Protein AF-A0A9E1J6B9-F1 (afdb_monomer_lite)

Secondary structure (DSSP, 8-state):
-PPP--S-HHHHHHHHHHHHHHHHHHHHHHHTTHHHHHHTT-TT-B-HHHHHHHHT--HHHHHHHHHHHHHTTSEEE-STT-EEE----

Sequence (89 aa):
MSEPDTREPGDLLWDYLKGFHAVHHMAIGTELGLFEAIHKAGEGGCAPLDLAAKLDLHPPYVDVWCRTGYHYGLLEEGDSGCFRLGTMV

Foldseek 3Di:
DDDPDPDDVVVVVVVVVLVVVVVVLVVVCVVQVVQVVQVVVPQQGAALVVSCVVSVHDSVVSLVSQVSCVVVQQWDHHHDRHIHGGDDD

Radius of gyration: 15.93 Å; chains: 1; bounding box: 45×28×40 Å

pLDDT: mean 89.3, std 12.89, range [41.62, 98.44]

Structure (mmCIF, N/CA/C/O backbone):
data_AF-A0A9E1J6B9-F1
#
_entry.id   AF-A0A9E1J6B9-F1
#
loop_
_atom_site.group_PDB
_atom_site.id
_atom_site.type_symbol
_atom_site.label_atom_id
_atom_site.label_alt_id
_atom_site.label_comp_id
_atom_site.label_asym_id
_atom_site.label_entity_id
_atom_site.label_seq_id
_atom_site.pdbx_PDB_ins_code
_atom_site.Cartn_x
_atom_site.Cartn_y
_atom_site.Cartn_z
_atom_site.occupancy
_atom_site.B_iso_or_equiv
_atom_site.auth_seq_id
_atom_site.auth_comp_id
_atom_site.auth_asym_id
_atom_site.auth_atom_id
_atom_site.pdbx_PDB_model_num
ATOM 1 N N . MET A 1 1 ? 33.281 -10.472 -24.127 1.00 41.62 1 MET A N 1
ATOM 2 C CA . MET A 1 1 ? 32.390 -9.568 -24.878 1.00 41.62 1 MET A CA 1
ATOM 3 C C . MET A 1 1 ? 30.990 -10.050 -24.559 1.00 41.62 1 MET A C 1
ATOM 5 O O . MET A 1 1 ? 30.676 -11.164 -24.953 1.00 41.62 1 MET A O 1
ATOM 9 N N . SER A 1 2 ? 30.255 -9.345 -23.698 1.00 53.59 2 SER A N 1
ATOM 10 C CA . SER A 1 2 ? 28.902 -9.768 -23.311 1.00 53.59 2 SER A CA 1
ATOM 11 C C . SER A 1 2 ? 27.972 -9.652 -24.517 1.00 53.59 2 SER A C 1
ATOM 13 O O . SER A 1 2 ? 28.111 -8.709 -25.296 1.00 53.59 2 SER A O 1
ATOM 15 N N . GLU A 1 3 ? 27.085 -10.630 -24.692 1.00 53.97 3 GLU A N 1
ATOM 16 C CA . GLU A 1 3 ? 26.051 -10.620 -25.731 1.00 53.97 3 GLU A CA 1
ATOM 17 C C . GLU A 1 3 ? 25.200 -9.340 -25.638 1.00 53.97 3 GLU A C 1
ATOM 19 O O . GLU A 1 3 ? 24.944 -8.867 -24.525 1.00 53.97 3 GLU A O 1
ATOM 24 N N . PRO A 1 4 ? 24.790 -8.747 -26.776 1.00 60.12 4 PRO A N 1
ATOM 25 C CA . PRO A 1 4 ? 23.886 -7.609 -26.760 1.00 60.12 4 PRO A CA 1
ATOM 26 C C . PRO A 1 4 ? 22.551 -8.029 -26.140 1.00 60.12 4 PRO A C 1
ATOM 28 O O . PRO A 1 4 ? 21.977 -9.049 -26.514 1.00 60.12 4 PRO A O 1
ATOM 31 N N . ASP A 1 5 ? 22.077 -7.234 -25.185 1.00 65.00 5 ASP A N 1
ATOM 32 C CA . ASP A 1 5 ? 20.761 -7.392 -24.572 1.00 65.00 5 ASP A CA 1
ATOM 33 C C . ASP A 1 5 ? 19.686 -7.312 -25.667 1.00 65.00 5 ASP A C 1
ATOM 35 O O . ASP A 1 5 ? 19.534 -6.282 -26.322 1.00 65.00 5 ASP A O 1
ATOM 39 N N . THR A 1 6 ? 18.990 -8.423 -25.915 1.00 68.38 6 THR A N 1
ATOM 40 C CA . THR A 1 6 ? 18.003 -8.566 -26.997 1.00 68.38 6 THR A CA 1
ATOM 41 C C . THR A 1 6 ? 16.637 -7.979 -26.644 1.00 68.38 6 THR A C 1
ATOM 43 O O . THR A 1 6 ? 15.681 -8.177 -27.392 1.00 68.38 6 THR A O 1
ATOM 46 N N . ARG A 1 7 ? 16.501 -7.321 -25.486 1.00 72.62 7 ARG A N 1
ATOM 47 C CA . ARG A 1 7 ? 15.260 -6.658 -25.079 1.00 72.62 7 ARG A CA 1
ATOM 48 C C . ARG A 1 7 ? 15.053 -5.384 -25.888 1.00 72.62 7 ARG A C 1
ATOM 50 O O . ARG A 1 7 ? 15.977 -4.591 -26.068 1.00 72.62 7 ARG A O 1
ATOM 57 N N . GLU A 1 8 ? 13.823 -5.170 -26.344 1.00 79.62 8 GLU A N 1
ATOM 58 C CA . GLU A 1 8 ? 13.456 -3.938 -27.033 1.00 79.62 8 GLU A CA 1
ATOM 59 C C . GLU A 1 8 ? 13.710 -2.734 -26.103 1.00 79.62 8 GLU A C 1
ATOM 61 O O . GLU A 1 8 ? 13.338 -2.778 -24.924 1.00 79.62 8 GLU A O 1
ATOM 66 N N . PRO A 1 9 ? 14.305 -1.628 -26.591 1.00 77.69 9 PRO A N 1
ATOM 67 C CA . PRO A 1 9 ? 14.587 -0.449 -25.768 1.00 77.69 9 PRO A CA 1
ATOM 68 C C . PRO A 1 9 ? 13.368 0.098 -25.004 1.00 77.69 9 PRO A C 1
ATOM 70 O O . PRO A 1 9 ? 13.521 0.700 -23.941 1.00 77.69 9 PRO A O 1
ATOM 73 N N . GLY A 1 10 ? 12.157 -0.121 -25.528 1.00 79.19 10 GLY A N 1
ATOM 74 C CA . GLY A 1 10 ? 10.904 0.234 -24.861 1.00 79.19 10 GLY A CA 1
ATOM 75 C C . GLY A 1 10 ? 10.623 -0.590 -23.602 1.00 79.19 10 GLY A C 1
ATOM 76 O O . GLY A 1 10 ? 10.223 -0.018 -22.591 1.00 79.19 10 GLY A O 1
ATOM 77 N N . ASP A 1 11 ? 10.880 -1.897 -23.630 1.00 82.12 11 ASP A N 1
ATOM 78 C CA . ASP A 1 11 ? 10.662 -2.785 -22.481 1.00 82.12 11 ASP A CA 1
ATOM 79 C C . ASP A 1 11 ? 11.632 -2.445 -21.345 1.00 82.12 11 ASP A C 1
ATOM 81 O O . ASP A 1 11 ? 11.229 -2.318 -20.190 1.00 82.12 11 ASP A O 1
ATOM 85 N N . LEU A 1 12 ? 12.893 -2.170 -21.694 1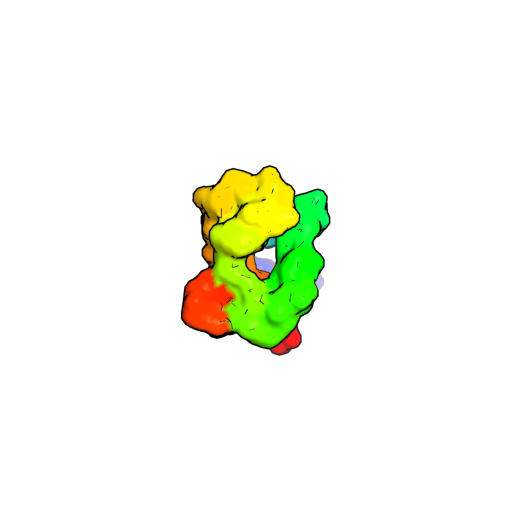.00 81.31 12 LEU A N 1
ATOM 86 C CA . LEU A 1 12 ? 13.911 -1.689 -20.757 1.00 81.31 12 LEU A CA 1
ATOM 87 C C . LEU A 1 12 ? 13.493 -0.384 -20.065 1.00 81.31 12 LEU A C 1
ATOM 89 O O . LEU A 1 12 ? 13.623 -0.250 -18.849 1.00 81.31 12 LEU A O 1
ATOM 93 N N . LEU A 1 13 ? 12.969 0.582 -20.826 1.00 80.44 13 LEU A N 1
ATOM 94 C CA . LEU A 1 13 ? 12.484 1.849 -20.277 1.00 80.44 13 LEU A CA 1
ATOM 95 C C . LEU A 1 13 ? 11.303 1.640 -19.317 1.00 80.44 13 LEU A C 1
ATOM 97 O O . LEU A 1 13 ? 11.255 2.260 -18.252 1.00 80.44 13 LEU A O 1
ATOM 101 N N . TRP A 1 14 ? 10.365 0.762 -19.678 1.00 79.44 14 TRP A N 1
ATOM 102 C CA . TRP A 1 14 ? 9.225 0.422 -18.830 1.00 79.44 14 TRP A CA 1
ATOM 103 C C . TRP A 1 14 ? 9.646 -0.251 -17.526 1.00 79.44 14 TRP A C 1
ATOM 105 O O . TRP A 1 14 ? 9.101 0.087 -16.474 1.00 79.44 14 TRP A O 1
ATOM 115 N N . ASP A 1 15 ? 10.625 -1.150 -17.570 1.00 79.44 15 ASP A N 1
ATOM 116 C CA . ASP A 1 15 ? 11.165 -1.803 -16.378 1.00 79.44 15 ASP A CA 1
ATOM 117 C C . ASP A 1 15 ? 11.835 -0.795 -15.437 1.00 79.44 15 ASP A C 1
ATOM 119 O O . ASP A 1 15 ? 11.578 -0.812 -14.230 1.00 79.44 15 ASP A O 1
ATOM 123 N N . TYR A 1 16 ? 12.621 0.149 -15.968 1.00 77.31 16 TYR A N 1
ATOM 124 C CA . TYR A 1 16 ? 13.209 1.217 -15.153 1.00 77.31 16 TYR A CA 1
ATOM 125 C C . TYR A 1 16 ? 12.151 2.115 -14.509 1.00 77.31 16 TYR A C 1
ATOM 127 O O . TYR A 1 16 ? 12.266 2.450 -13.328 1.00 77.31 16 TYR A O 1
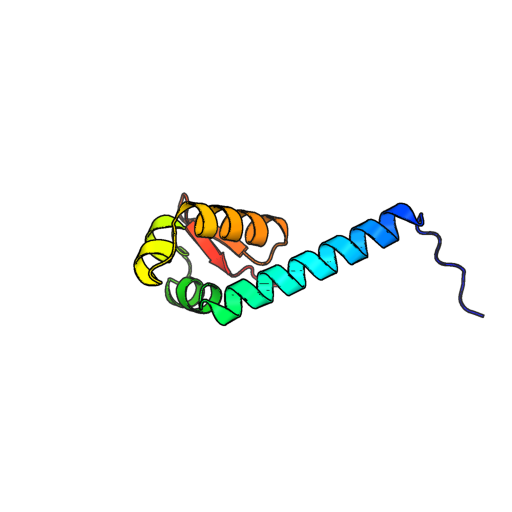ATOM 135 N N . LEU A 1 17 ? 11.105 2.483 -15.254 1.00 77.06 17 LEU A N 1
ATOM 136 C CA . LEU A 1 17 ? 10.023 3.313 -14.731 1.00 77.06 17 LEU A CA 1
ATOM 137 C C . LEU A 1 17 ? 9.254 2.597 -13.612 1.00 77.06 17 LEU A C 1
ATOM 139 O O . LEU A 1 17 ? 8.979 3.196 -12.572 1.00 77.06 17 LEU A O 1
ATOM 143 N N . LYS A 1 18 ? 8.955 1.305 -13.792 1.00 75.06 18 LYS A N 1
ATOM 144 C CA . LYS A 1 18 ? 8.332 0.469 -12.755 1.00 75.06 18 LYS A CA 1
ATOM 145 C C . LYS A 1 18 ? 9.222 0.357 -11.522 1.00 75.06 18 LYS A C 1
ATOM 147 O O . LYS A 1 18 ? 8.729 0.535 -10.413 1.00 75.06 18 LYS A O 1
ATOM 152 N N . GLY A 1 19 ? 10.525 0.134 -11.704 1.00 77.62 19 GLY A N 1
ATOM 153 C CA . GLY A 1 19 ? 11.493 0.093 -10.609 1.00 77.62 19 GLY A CA 1
ATOM 154 C C . GLY A 1 19 ? 11.531 1.402 -9.817 1.00 77.62 19 GLY A C 1
ATOM 155 O O . GLY A 1 19 ? 11.445 1.382 -8.590 1.00 77.62 19 GLY A O 1
ATOM 156 N N . PHE A 1 20 ? 11.572 2.549 -10.502 1.00 78.50 20 PHE A N 1
ATOM 157 C CA . PHE A 1 20 ? 11.523 3.863 -9.854 1.00 78.50 20 PHE A CA 1
ATOM 158 C C . PHE A 1 20 ? 10.215 4.079 -9.082 1.00 78.50 20 PHE A C 1
ATOM 160 O O . PHE A 1 20 ? 10.243 4.487 -7.920 1.00 78.50 20 PHE A O 1
ATOM 167 N N . HIS A 1 21 ? 9.069 3.767 -9.690 1.00 82.50 21 HIS A N 1
ATOM 168 C CA . HIS A 1 21 ? 7.775 3.898 -9.024 1.00 82.50 21 HIS A CA 1
ATOM 169 C C . HIS A 1 21 ? 7.629 2.953 -7.827 1.00 82.50 21 HIS A C 1
ATOM 171 O O . HIS A 1 21 ? 7.077 3.373 -6.815 1.00 82.50 21 HIS A O 1
ATOM 177 N N . ALA A 1 22 ? 8.156 1.727 -7.894 1.00 84.75 22 ALA A N 1
ATOM 178 C CA . ALA A 1 22 ? 8.167 0.804 -6.762 1.00 84.75 22 ALA A CA 1
ATOM 179 C C . ALA A 1 22 ? 9.030 1.339 -5.606 1.00 84.75 22 ALA A C 1
ATOM 181 O O . ALA A 1 22 ? 8.598 1.318 -4.456 1.00 84.75 22 ALA A O 1
ATOM 182 N N . VAL A 1 23 ? 10.212 1.897 -5.897 1.00 89.56 23 VAL A N 1
ATOM 183 C CA . VAL A 1 23 ? 11.074 2.523 -4.878 1.00 89.56 23 VAL A CA 1
ATOM 184 C C . VAL A 1 23 ? 10.394 3.730 -4.238 1.00 89.56 23 VAL A C 1
ATOM 186 O O . VAL A 1 23 ? 10.358 3.835 -3.014 1.00 89.56 23 VAL A O 1
ATOM 189 N N . HIS A 1 24 ? 9.811 4.621 -5.040 1.00 90.75 24 HIS A N 1
ATOM 190 C CA . HIS A 1 24 ? 9.092 5.781 -4.518 1.00 90.75 24 HIS A CA 1
ATOM 191 C C . HIS A 1 24 ? 7.872 5.369 -3.678 1.00 90.75 24 HIS A C 1
ATOM 193 O O . HIS A 1 24 ? 7.636 5.916 -2.602 1.00 90.75 24 HIS A O 1
ATOM 199 N N . HIS A 1 25 ? 7.139 4.349 -4.126 1.00 93.12 25 HIS A N 1
ATOM 200 C CA . HIS A 1 25 ? 6.024 3.763 -3.392 1.00 93.12 25 HIS A CA 1
ATOM 201 C C . HIS A 1 25 ? 6.460 3.208 -2.024 1.00 93.12 25 HIS A C 1
ATOM 203 O O . HIS A 1 25 ? 5.808 3.489 -1.014 1.00 93.12 25 HIS A O 1
ATOM 209 N N . MET A 1 26 ? 7.583 2.478 -1.979 1.00 93.75 26 MET A N 1
ATOM 210 C CA . MET A 1 26 ? 8.168 1.965 -0.737 1.00 93.75 26 MET A CA 1
ATOM 211 C C . MET A 1 26 ? 8.636 3.086 0.199 1.00 93.75 26 MET A C 1
ATOM 213 O O . MET A 1 26 ? 8.445 2.982 1.411 1.00 93.75 26 MET A O 1
ATOM 217 N N . ALA A 1 27 ? 9.207 4.167 -0.340 1.00 95.38 27 ALA A N 1
ATOM 218 C CA . ALA A 1 27 ? 9.618 5.322 0.455 1.00 95.38 27 ALA A CA 1
ATOM 219 C C . ALA A 1 27 ? 8.413 5.953 1.172 1.00 95.38 27 ALA A C 1
ATOM 221 O O . ALA A 1 27 ? 8.427 6.049 2.396 1.00 95.38 27 ALA A O 1
ATOM 222 N N . ILE A 1 28 ? 7.328 6.245 0.441 1.00 96.62 28 ILE A N 1
ATOM 223 C CA . ILE A 1 28 ? 6.075 6.763 1.023 1.00 96.62 28 ILE A CA 1
ATOM 224 C C . ILE A 1 28 ? 5.545 5.816 2.106 1.00 96.62 28 ILE A C 1
ATOM 226 O O . ILE A 1 28 ? 5.208 6.245 3.207 1.00 96.62 28 ILE A O 1
ATOM 230 N N . GLY A 1 29 ? 5.489 4.515 1.803 1.00 96.81 29 GLY A N 1
ATOM 231 C CA . GLY A 1 29 ? 5.000 3.503 2.737 1.00 96.81 29 GLY A CA 1
ATOM 232 C C . GLY A 1 29 ? 5.785 3.433 4.044 1.00 96.81 29 GLY A C 1
ATOM 233 O O . GLY A 1 29 ? 5.209 3.195 5.105 1.00 96.81 29 GLY A O 1
ATOM 234 N N . THR A 1 30 ? 7.096 3.653 3.959 1.00 96.94 30 THR A N 1
ATOM 235 C CA . THR A 1 30 ? 8.014 3.636 5.100 1.00 96.94 30 THR A CA 1
ATOM 236 C C . THR A 1 30 ? 7.912 4.928 5.904 1.00 96.94 30 THR A C 1
ATOM 238 O O . THR A 1 30 ? 7.744 4.871 7.118 1.00 96.94 30 THR A O 1
ATOM 241 N N . GLU A 1 31 ? 7.955 6.087 5.241 1.00 97.94 31 GLU A N 1
ATOM 242 C CA . GLU A 1 31 ? 7.898 7.404 5.889 1.00 97.94 31 GLU A CA 1
ATOM 243 C C . GLU A 1 31 ? 6.574 7.638 6.625 1.00 97.94 31 GLU A C 1
ATOM 245 O O . GLU A 1 31 ? 6.564 8.228 7.702 1.00 97.94 31 GLU A O 1
ATOM 250 N N . LEU A 1 32 ? 5.463 7.141 6.074 1.00 97.88 32 LEU A N 1
ATOM 251 C CA . LEU A 1 32 ? 4.132 7.285 6.668 1.00 97.88 32 LEU A CA 1
ATOM 252 C C . LEU A 1 32 ? 3.753 6.141 7.623 1.00 97.88 32 LEU A C 1
ATOM 254 O O . LEU A 1 32 ? 2.658 6.152 8.181 1.00 97.88 32 LEU A O 1
ATOM 258 N N . GLY A 1 33 ? 4.612 5.131 7.801 1.00 98.00 33 GLY A N 1
ATOM 259 C CA . GLY A 1 33 ? 4.337 3.985 8.679 1.00 98.00 33 GLY A CA 1
ATOM 260 C C . GLY A 1 33 ? 3.240 3.032 8.177 1.00 98.00 33 GLY A C 1
ATOM 261 O O . GLY A 1 33 ? 2.707 2.236 8.954 1.00 98.00 33 GLY A O 1
ATOM 262 N N . LEU A 1 34 ? 2.905 3.077 6.883 1.00 98.12 34 LEU A N 1
ATOM 263 C CA . LEU A 1 34 ? 1.844 2.268 6.269 1.00 98.12 34 LEU A CA 1
ATOM 264 C C . LEU A 1 34 ? 2.160 0.768 6.345 1.00 98.12 34 LEU A C 1
ATOM 266 O O . LEU A 1 34 ? 1.310 -0.020 6.760 1.00 98.12 34 LEU A O 1
ATOM 270 N N . PHE A 1 35 ? 3.394 0.371 6.017 1.00 97.44 35 PHE A N 1
ATOM 271 C CA . PHE A 1 35 ? 3.803 -1.038 6.081 1.00 97.44 35 PHE A CA 1
ATOM 272 C C . PHE A 1 35 ? 3.762 -1.595 7.505 1.00 97.44 35 PHE A C 1
ATOM 274 O O . PHE A 1 35 ? 3.280 -2.705 7.720 1.00 97.44 35 PHE A O 1
ATOM 281 N N . GLU A 1 36 ? 4.228 -0.824 8.490 1.00 97.50 36 GLU A N 1
ATOM 282 C CA . GLU A 1 36 ? 4.214 -1.239 9.894 1.00 97.50 36 GLU A CA 1
ATOM 283 C C . GLU A 1 36 ? 2.779 -1.382 10.416 1.00 97.50 36 GLU A C 1
ATOM 285 O O . GLU A 1 36 ? 2.454 -2.346 11.114 1.00 97.50 36 GLU A O 1
ATOM 290 N N . ALA A 1 37 ? 1.898 -0.444 10.064 1.00 97.81 37 ALA A N 1
ATOM 291 C CA . ALA A 1 37 ? 0.500 -0.490 10.461 1.00 97.81 37 ALA A CA 1
ATOM 292 C C . ALA A 1 37 ? -0.239 -1.701 9.866 1.00 97.81 37 ALA A C 1
ATOM 294 O O . ALA A 1 37 ? -1.012 -2.328 10.595 1.00 97.81 37 ALA A O 1
ATOM 295 N N . ILE A 1 38 ? 0.042 -2.055 8.605 1.00 97.50 38 ILE A N 1
ATOM 296 C CA . ILE A 1 38 ? -0.470 -3.270 7.950 1.00 97.50 38 ILE A CA 1
ATOM 297 C C . ILE A 1 38 ? 0.103 -4.526 8.611 1.00 97.50 38 ILE A C 1
ATOM 299 O O . ILE A 1 38 ? -0.650 -5.433 8.951 1.00 97.50 38 ILE A O 1
A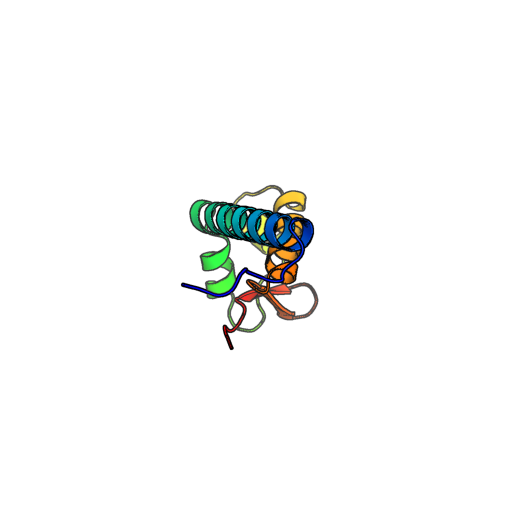TOM 303 N N . HIS A 1 39 ? 1.414 -4.576 8.862 1.00 96.19 39 HIS A N 1
ATOM 304 C CA . HIS A 1 39 ? 2.050 -5.721 9.518 1.00 96.19 39 HIS A CA 1
ATOM 305 C C . HIS A 1 39 ? 1.438 -6.007 10.896 1.00 96.19 39 HIS A C 1
ATOM 307 O O . HIS A 1 39 ? 1.122 -7.149 11.223 1.00 96.19 39 HIS A O 1
ATOM 313 N N . LYS A 1 40 ? 1.197 -4.952 11.685 1.00 97.06 40 LYS A N 1
ATOM 314 C CA . LYS A 1 40 ? 0.548 -5.039 13.001 1.00 97.06 40 LYS A CA 1
ATOM 315 C C . LYS A 1 40 ? -0.908 -5.515 12.943 1.00 97.06 40 LYS A C 1
ATOM 317 O O . LYS A 1 40 ? -1.426 -5.921 13.979 1.00 97.06 40 LYS A O 1
ATOM 322 N N . ALA A 1 41 ? -1.570 -5.436 11.789 1.00 95.50 41 ALA A N 1
ATOM 323 C CA . ALA A 1 41 ? -2.936 -5.925 11.614 1.00 95.50 41 ALA A CA 1
ATOM 324 C C . ALA A 1 41 ? -3.005 -7.457 11.438 1.00 95.50 41 ALA A C 1
ATOM 326 O O . ALA A 1 41 ? -4.060 -8.048 11.648 1.00 95.50 41 ALA A O 1
ATOM 327 N N . GLY A 1 42 ? -1.876 -8.114 11.144 1.00 94.00 42 GLY A N 1
ATOM 328 C CA . GLY A 1 42 ? -1.785 -9.572 11.054 1.00 94.00 42 GLY A CA 1
ATOM 329 C C . GLY A 1 42 ? -2.317 -10.145 9.737 1.00 94.00 42 GLY A C 1
ATOM 330 O O . GLY A 1 42 ? -2.364 -9.460 8.717 1.00 94.00 42 GLY A O 1
ATOM 331 N N . GLU A 1 43 ? -2.681 -11.431 9.751 1.00 91.12 43 GLU A N 1
ATOM 332 C CA . GLU A 1 43 ? -2.981 -12.202 8.532 1.00 91.12 43 GLU A CA 1
ATOM 333 C C . GLU A 1 43 ? -4.207 -11.703 7.755 1.00 91.12 43 GLU A C 1
ATOM 335 O O . GLU A 1 43 ? -4.197 -11.777 6.528 1.00 91.12 43 GLU A O 1
ATOM 340 N N . GLY A 1 44 ? -5.213 -11.152 8.443 1.00 92.94 44 GLY A N 1
ATOM 341 C CA . GLY A 1 44 ? -6.401 -10.552 7.815 1.00 92.94 44 GLY A CA 1
ATOM 342 C C . GLY A 1 44 ? -6.128 -9.201 7.142 1.00 92.94 44 GLY A C 1
ATOM 343 O O . GLY A 1 44 ? -6.947 -8.710 6.367 1.00 92.94 44 GLY A O 1
ATOM 344 N N . GLY A 1 45 ? -4.956 -8.605 7.382 1.00 96.12 45 GLY A N 1
ATOM 345 C CA . GLY A 1 45 ? -4.578 -7.315 6.818 1.00 96.12 45 GLY A CA 1
ATOM 346 C C . GLY A 1 45 ? -5.367 -6.141 7.399 1.00 96.12 45 GLY A C 1
ATOM 347 O O . GLY A 1 45 ? -5.965 -6.220 8.470 1.00 96.12 45 GLY A O 1
ATOM 348 N N . CYS A 1 46 ? -5.335 -5.010 6.698 1.00 97.69 46 CYS A N 1
ATOM 349 C CA . CYS A 1 46 ? -5.997 -3.776 7.110 1.00 97.69 46 CYS A CA 1
ATOM 350 C C . CYS A 1 4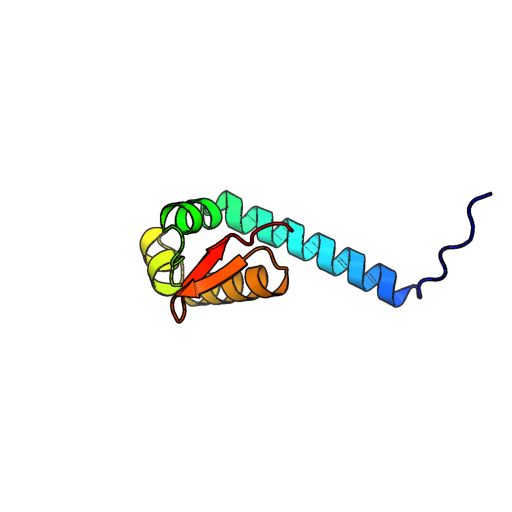6 ? -6.742 -3.139 5.932 1.00 97.69 46 CYS A C 1
ATOM 352 O O . CYS A 1 46 ? -6.205 -3.070 4.822 1.00 97.69 46 CYS A O 1
ATOM 354 N N . ALA A 1 47 ? -7.965 -2.659 6.166 1.00 98.12 47 ALA A N 1
ATOM 355 C CA . ALA A 1 47 ? -8.710 -1.907 5.165 1.00 98.12 47 ALA A CA 1
ATOM 356 C C . ALA A 1 47 ? -8.087 -0.508 4.981 1.00 98.12 47 ALA A C 1
ATOM 358 O O . ALA A 1 47 ? -7.704 0.122 5.973 1.00 98.12 47 ALA A O 1
ATOM 359 N N . PRO A 1 48 ? -8.027 0.042 3.752 1.00 98.12 48 PRO A N 1
ATOM 360 C CA . PRO A 1 48 ? -7.441 1.364 3.516 1.00 98.12 48 PRO A CA 1
ATOM 361 C C . PRO A 1 48 ? -8.076 2.486 4.345 1.00 98.12 48 PRO A C 1
ATOM 363 O O . PRO A 1 48 ? -7.386 3.418 4.753 1.00 98.12 48 PRO A O 1
ATOM 366 N N . LEU A 1 49 ? -9.381 2.394 4.623 1.00 98.12 49 LEU A N 1
ATOM 367 C CA . LEU A 1 49 ? -10.093 3.373 5.446 1.00 98.12 49 LEU A CA 1
ATOM 368 C C . LEU A 1 49 ? -9.621 3.351 6.907 1.00 98.12 49 LEU A C 1
ATOM 370 O O . LEU A 1 49 ? -9.372 4.409 7.483 1.00 98.12 49 LEU A O 1
ATOM 374 N N . ASP A 1 50 ? -9.450 2.161 7.482 1.00 98.06 50 ASP A N 1
ATOM 375 C CA . ASP A 1 50 ? -8.965 1.994 8.856 1.00 98.06 50 ASP A CA 1
ATOM 376 C C . ASP A 1 50 ? -7.500 2.418 8.973 1.00 98.06 50 ASP A C 1
ATOM 378 O O . ASP A 1 50 ? -7.105 3.073 9.939 1.00 98.06 50 ASP A O 1
ATOM 382 N N . LEU A 1 51 ? -6.700 2.097 7.955 1.00 97.75 51 LEU A N 1
ATOM 383 C CA . LEU A 1 51 ? -5.304 2.504 7.855 1.00 97.75 51 LEU A CA 1
ATOM 384 C C . LEU A 1 51 ? -5.169 4.032 7.793 1.00 97.75 51 LEU A C 1
ATOM 386 O O . LEU A 1 51 ? -4.350 4.609 8.508 1.00 97.75 51 LEU A O 1
ATOM 390 N N . ALA A 1 52 ? -6.009 4.686 6.988 1.00 98.44 52 ALA A N 1
ATOM 391 C CA . ALA A 1 52 ? -6.063 6.139 6.888 1.00 98.44 52 ALA A CA 1
ATOM 392 C C . ALA A 1 52 ? -6.458 6.791 8.216 1.00 98.44 52 ALA A C 1
ATOM 394 O O . ALA A 1 52 ? -5.783 7.714 8.664 1.00 98.44 52 ALA A O 1
ATOM 395 N N . ALA A 1 53 ? -7.496 6.276 8.879 1.00 98.31 53 ALA A N 1
ATOM 396 C CA . ALA A 1 53 ? -7.928 6.779 10.180 1.00 98.31 53 ALA A CA 1
ATOM 397 C C . ALA A 1 53 ? -6.845 6.604 11.260 1.00 98.31 53 ALA A C 1
ATOM 399 O O . ALA A 1 53 ? -6.615 7.505 12.062 1.00 98.31 53 ALA A O 1
ATOM 400 N N . LYS A 1 54 ? -6.148 5.461 11.268 1.00 97.81 54 LYS A N 1
ATOM 401 C CA . LYS A 1 54 ? -5.096 5.142 12.245 1.00 97.81 54 LYS A CA 1
ATOM 402 C C . LYS A 1 54 ? -3.863 6.038 12.124 1.00 97.81 54 LYS A C 1
ATOM 404 O O . LYS A 1 54 ? -3.210 6.296 13.131 1.00 97.81 54 LYS A O 1
ATOM 409 N N . LEU A 1 55 ? -3.530 6.455 10.905 1.00 98.06 55 LEU A N 1
ATOM 410 C CA . LEU A 1 55 ? -2.332 7.239 10.598 1.00 98.06 55 LEU A CA 1
ATOM 411 C C . LEU A 1 55 ? -2.626 8.730 10.367 1.00 98.06 55 LEU A C 1
ATOM 413 O O . LEU A 1 55 ? -1.710 9.466 10.017 1.00 98.06 55 LEU A O 1
ATOM 417 N N . ASP A 1 56 ? -3.876 9.165 10.562 1.00 98.19 56 ASP A N 1
ATOM 418 C CA . ASP A 1 56 ? -4.340 10.535 10.293 1.00 98.19 56 ASP A CA 1
ATOM 419 C C . ASP A 1 56 ? -4.039 10.995 8.850 1.00 98.19 56 ASP A C 1
ATOM 421 O O . ASP A 1 56 ? -3.503 12.072 8.587 1.00 98.19 56 ASP A O 1
ATOM 425 N N . LEU A 1 57 ? -4.357 10.128 7.883 1.00 98.00 57 LEU A N 1
ATOM 426 C CA . LEU A 1 57 ? -4.133 10.347 6.453 1.00 98.00 57 LEU A CA 1
ATOM 427 C C . LEU A 1 57 ? -5.452 10.489 5.687 1.00 98.00 57 LEU A C 1
ATOM 429 O O . LEU A 1 57 ? -6.512 10.022 6.099 1.00 98.00 57 LEU A O 1
ATOM 433 N N . HIS A 1 58 ? -5.381 11.096 4.503 1.00 98.25 58 HIS A N 1
ATOM 434 C CA . HIS A 1 58 ? -6.544 11.261 3.635 1.00 98.25 58 HIS A CA 1
ATOM 435 C C . HIS A 1 58 ? -6.926 9.922 2.957 1.00 98.25 58 HIS A C 1
ATOM 437 O O . HIS A 1 58 ? -6.125 9.399 2.171 1.00 98.25 58 HIS A O 1
ATOM 443 N N . PRO A 1 59 ? -8.139 9.370 3.182 1.00 97.94 59 PRO A N 1
ATOM 444 C CA . PRO A 1 59 ? -8.464 7.995 2.782 1.00 97.94 59 PRO A CA 1
ATOM 445 C C . PRO A 1 59 ? -8.308 7.679 1.286 1.00 97.94 59 PRO A C 1
ATOM 447 O O . PRO A 1 59 ? -7.730 6.640 0.968 1.00 97.94 59 PRO A O 1
ATOM 450 N N . PRO A 1 60 ? -8.711 8.558 0.344 1.00 98.12 60 PRO A N 1
ATOM 451 C CA . PRO A 1 60 ? -8.472 8.328 -1.081 1.00 98.12 60 PRO A CA 1
ATOM 452 C C . PRO A 1 60 ? -7.006 8.085 -1.460 1.00 98.12 60 PRO A C 1
ATOM 454 O O . PRO A 1 60 ? -6.739 7.307 -2.372 1.00 98.12 60 PRO A O 1
ATOM 457 N N . TYR A 1 61 ? -6.045 8.719 -0.777 1.00 97.69 61 TYR A N 1
ATOM 458 C CA . TYR A 1 61 ? -4.626 8.510 -1.083 1.00 97.69 61 TYR A CA 1
ATOM 459 C C . TYR A 1 61 ? -4.108 7.188 -0.533 1.00 97.69 61 TYR A C 1
ATOM 461 O O . TYR A 1 61 ? -3.315 6.528 -1.200 1.00 97.69 61 TYR A O 1
ATOM 469 N N . VAL A 1 62 ? -4.595 6.773 0.636 1.00 98.25 62 VAL A N 1
ATOM 470 C CA . VAL A 1 62 ? -4.252 5.471 1.215 1.00 98.25 62 VAL A CA 1
ATOM 471 C C . VAL A 1 62 ? -4.816 4.338 0.359 1.00 98.25 62 VAL A C 1
ATOM 473 O O . VAL A 1 62 ? -4.106 3.377 0.087 1.00 98.25 62 VAL A O 1
ATOM 476 N N . ASP A 1 63 ? -6.037 4.480 -0.160 1.00 98.06 63 ASP A N 1
ATOM 477 C CA . ASP A 1 63 ? -6.633 3.508 -1.082 1.00 98.06 63 ASP A CA 1
ATOM 478 C C . ASP A 1 63 ? -5.833 3.358 -2.389 1.00 98.06 63 ASP A C 1
ATOM 480 O O . ASP A 1 63 ? -5.482 2.245 -2.789 1.00 98.06 63 ASP A O 1
ATOM 484 N N . VAL A 1 64 ? -5.488 4.475 -3.042 1.00 97.75 64 VAL A N 1
ATOM 485 C CA . VAL A 1 64 ? -4.641 4.459 -4.249 1.00 97.75 64 VAL A CA 1
ATOM 486 C C . VAL A 1 64 ? -3.285 3.828 -3.948 1.00 97.75 64 VAL A C 1
ATOM 488 O O . VAL A 1 64 ? -2.789 3.028 -4.745 1.00 97.75 64 VAL A O 1
ATOM 491 N N . TRP A 1 65 ? -2.690 4.160 -2.801 1.00 97.88 65 TRP A N 1
ATOM 492 C CA . TRP A 1 65 ? -1.423 3.585 -2.379 1.00 97.88 65 TRP A CA 1
ATOM 493 C C . TRP A 1 65 ? -1.554 2.065 -2.202 1.00 97.88 65 TRP A C 1
ATOM 495 O O . TRP A 1 65 ? -0.844 1.328 -2.880 1.00 97.88 65 TRP A O 1
ATOM 505 N N . CYS A 1 66 ? -2.524 1.566 -1.432 1.00 97.75 66 CYS A N 1
ATOM 506 C CA . CYS A 1 66 ? -2.729 0.127 -1.243 1.00 97.75 66 CYS A CA 1
ATOM 507 C C . CYS A 1 66 ? -2.915 -0.625 -2.572 1.00 97.75 66 CYS A C 1
ATOM 509 O O . CYS A 1 66 ? -2.249 -1.632 -2.815 1.00 97.75 66 CYS A O 1
ATOM 511 N N . ARG A 1 67 ? -3.742 -0.103 -3.488 1.00 96.81 67 ARG A N 1
ATOM 512 C CA . ARG A 1 67 ? -3.942 -0.708 -4.818 1.00 96.81 67 ARG A CA 1
ATOM 513 C C . ARG A 1 67 ? -2.670 -0.712 -5.667 1.00 96.81 67 ARG A C 1
ATOM 515 O O . ARG A 1 67 ? -2.424 -1.659 -6.411 1.00 96.81 67 ARG A O 1
ATOM 522 N N . THR A 1 68 ? -1.851 0.329 -5.547 1.00 95.56 68 THR A N 1
ATOM 523 C CA . THR A 1 68 ? -0.551 0.407 -6.226 1.00 95.56 68 THR A CA 1
ATOM 524 C C . THR A 1 68 ? 0.431 -0.618 -5.655 1.00 95.56 68 THR A C 1
ATOM 526 O O . THR A 1 68 ? 1.102 -1.311 -6.416 1.00 95.56 68 THR A O 1
ATOM 529 N N . GLY A 1 69 ? 0.477 -0.769 -4.328 1.00 95.31 69 GLY A N 1
ATOM 530 C CA . GLY A 1 69 ? 1.298 -1.775 -3.652 1.00 95.31 69 GLY A CA 1
ATOM 531 C C . GLY A 1 69 ? 0.890 -3.201 -4.017 1.00 95.31 69 GLY A C 1
ATOM 532 O O . GLY A 1 69 ? 1.756 -4.040 -4.253 1.00 95.31 69 GLY A O 1
ATOM 533 N N . TYR A 1 70 ? -0.415 -3.450 -4.160 1.00 95.12 70 TYR A N 1
ATOM 534 C CA . TYR A 1 70 ? -0.951 -4.713 -4.6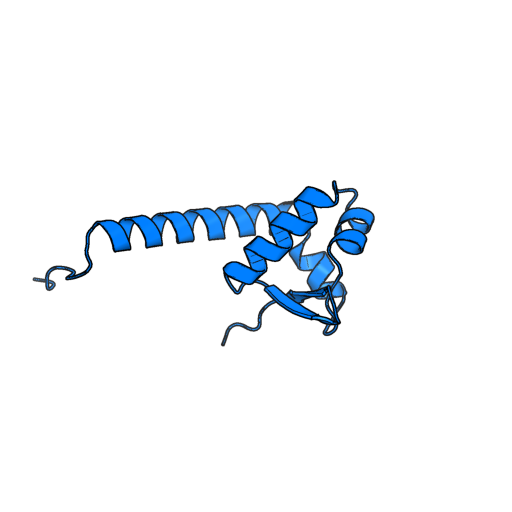70 1.00 95.12 70 TYR A CA 1
ATOM 535 C C . TYR A 1 70 ? -0.506 -4.994 -6.109 1.00 95.12 70 TYR A C 1
ATOM 537 O O . TYR A 1 70 ? -0.017 -6.078 -6.407 1.00 95.12 70 TYR A O 1
ATOM 545 N N . HIS A 1 71 ? -0.595 -4.001 -7.001 1.00 92.38 71 HIS A N 1
ATOM 546 C CA . HIS A 1 71 ? -0.143 -4.154 -8.387 1.00 92.38 71 HIS A CA 1
ATOM 547 C C . HIS A 1 71 ? 1.348 -4.513 -8.495 1.00 92.38 71 HIS A C 1
ATOM 549 O O . HIS A 1 71 ? 1.730 -5.294 -9.365 1.00 92.38 71 HIS A O 1
ATOM 555 N N . TYR A 1 72 ? 2.185 -3.968 -7.609 1.00 89.50 72 TYR A N 1
ATOM 556 C CA . TYR A 1 72 ? 3.614 -4.284 -7.554 1.00 89.50 72 TYR A CA 1
ATOM 557 C C . TYR A 1 72 ? 3.949 -5.558 -6.761 1.00 89.50 72 TYR A C 1
ATOM 559 O O . TYR A 1 72 ? 5.125 -5.892 -6.647 1.00 89.50 72 TYR A O 1
ATOM 567 N N . GLY A 1 73 ? 2.956 -6.263 -6.207 1.00 91.56 73 GLY A N 1
ATOM 568 C CA . GLY A 1 73 ? 3.170 -7.466 -5.393 1.00 91.56 73 GLY A CA 1
ATOM 569 C C . GLY A 1 73 ? 3.798 -7.201 -4.020 1.00 91.56 73 GLY A C 1
ATOM 570 O O . GLY A 1 73 ? 4.245 -8.129 -3.356 1.00 91.56 73 GLY A O 1
ATOM 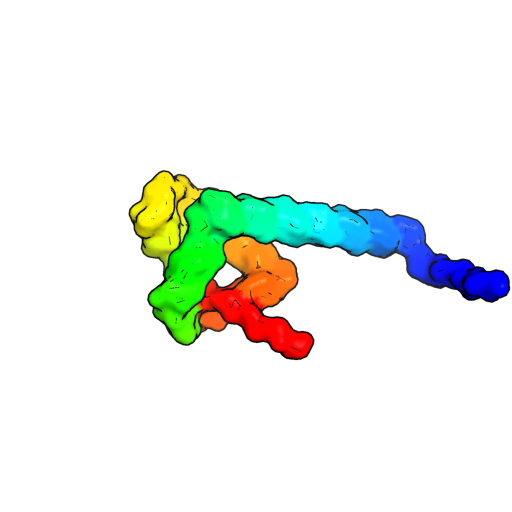571 N N . LEU A 1 74 ? 3.847 -5.940 -3.580 1.00 93.38 74 LEU A N 1
ATOM 572 C CA . LEU A 1 74 ? 4.306 -5.566 -2.237 1.00 93.38 74 LEU A CA 1
ATOM 573 C C . LEU A 1 74 ? 3.224 -5.837 -1.185 1.00 93.38 74 LEU A C 1
ATOM 575 O O . LEU A 1 74 ? 3.529 -6.082 -0.017 1.00 93.38 74 LEU A O 1
ATOM 579 N N . LEU A 1 75 ? 1.961 -5.772 -1.609 1.00 96.25 75 LEU A N 1
ATOM 580 C CA . LEU A 1 75 ? 0.791 -6.123 -0.820 1.00 96.25 75 LEU A CA 1
ATOM 581 C C . LEU A 1 75 ? 0.026 -7.257 -1.502 1.00 96.25 75 LEU A C 1
ATOM 583 O O . LEU A 1 75 ? 0.025 -7.381 -2.723 1.00 96.25 75 LEU A O 1
ATOM 587 N N . GLU A 1 76 ? -0.679 -8.034 -0.698 1.00 96.50 76 GLU A N 1
ATOM 588 C CA . GLU A 1 76 ? -1.610 -9.071 -1.130 1.00 96.50 76 GLU A CA 1
ATOM 589 C C . GLU A 1 76 ? -3.011 -8.777 -0.594 1.00 96.50 76 GLU A C 1
ATOM 591 O O . GLU A 1 76 ? -3.194 -7.963 0.319 1.00 96.50 76 GLU A O 1
ATOM 596 N N . GLU A 1 77 ? -4.002 -9.470 -1.151 1.00 95.81 77 GLU A N 1
ATOM 597 C CA . GLU A 1 77 ? -5.349 -9.495 -0.588 1.00 95.81 77 GLU A CA 1
ATOM 598 C C . GLU A 1 77 ? -5.320 -10.192 0.784 1.00 95.81 77 GLU A C 1
ATOM 600 O O . GLU A 1 77 ? -4.707 -11.252 0.946 1.00 95.81 77 GLU A O 1
ATOM 605 N N . GLY A 1 78 ? -5.918 -9.544 1.784 1.00 95.19 78 GLY A N 1
ATOM 606 C CA . GLY A 1 78 ? -6.178 -10.117 3.104 1.00 95.19 78 GLY A CA 1
ATOM 607 C C . GLY A 1 78 ? -7.627 -10.586 3.208 1.00 95.19 78 GLY A C 1
ATOM 608 O O . GLY A 1 78 ? -8.144 -11.244 2.306 1.00 95.19 78 GLY A O 1
ATOM 609 N N . ASP A 1 79 ? -8.303 -10.210 4.292 1.00 96.12 79 ASP A N 1
ATOM 610 C CA . ASP A 1 79 ? -9.760 -10.327 4.377 1.00 96.12 79 ASP A CA 1
ATOM 611 C C . ASP A 1 79 ? -10.443 -9.427 3.332 1.00 96.12 79 ASP A C 1
ATOM 613 O O . ASP A 1 79 ? -9.823 -8.548 2.735 1.00 96.12 79 ASP A O 1
ATOM 617 N N . SER A 1 80 ? -11.745 -9.623 3.110 1.00 94.44 80 SER A N 1
ATOM 618 C CA . SER A 1 80 ? -12.518 -8.877 2.106 1.00 94.44 80 SER A CA 1
ATOM 619 C C . SER A 1 80 ? -12.326 -7.356 2.224 1.00 94.44 80 SER A C 1
ATOM 621 O O . SER A 1 80 ? -12.870 -6.724 3.129 1.00 94.44 80 SER A O 1
ATOM 623 N N . GLY A 1 81 ? -11.622 -6.760 1.256 1.00 93.94 81 GLY A N 1
ATOM 624 C CA . GLY A 1 81 ? -11.340 -5.318 1.207 1.00 93.94 81 GLY A CA 1
ATOM 625 C C . GLY A 1 81 ? -10.126 -4.861 2.029 1.00 93.94 81 GLY A C 1
ATOM 626 O O . GLY A 1 81 ? -9.869 -3.658 2.114 1.00 93.94 81 GLY A O 1
ATOM 627 N N . CYS A 1 82 ? -9.378 -5.794 2.610 1.00 97.50 82 CYS A N 1
ATOM 628 C CA . CYS A 1 82 ? -8.161 -5.556 3.372 1.00 97.50 82 CYS A CA 1
ATOM 629 C C . CYS A 1 82 ? -6.912 -5.912 2.562 1.00 97.50 82 CYS A C 1
ATOM 631 O O . CYS A 1 82 ? -6.919 -6.803 1.711 1.00 97.50 82 CYS A O 1
ATOM 633 N N . PHE A 1 83 ? -5.807 -5.241 2.882 1.00 97.88 83 PHE A N 1
ATOM 634 C CA . PHE A 1 83 ? -4.487 -5.541 2.335 1.00 97.88 83 PHE A CA 1
ATOM 635 C C . PHE A 1 83 ? -3.552 -6.031 3.434 1.00 97.88 83 PHE A C 1
ATOM 637 O O . PHE A 1 83 ? -3.533 -5.475 4.535 1.00 97.88 83 PHE A O 1
ATOM 644 N N . ARG A 1 84 ? -2.741 -7.039 3.119 1.00 97.25 84 ARG A N 1
ATOM 645 C CA . ARG A 1 84 ? -1.655 -7.541 3.971 1.00 97.25 84 ARG A CA 1
ATOM 646 C C . ARG A 1 84 ? -0.319 -7.441 3.237 1.00 97.25 84 ARG A C 1
ATOM 648 O O . ARG A 1 84 ? -0.298 -7.217 2.029 1.00 97.25 84 ARG A O 1
ATOM 655 N N . LEU A 1 85 ? 0.796 -7.576 3.954 1.00 96.19 85 LEU A N 1
ATOM 656 C CA . LEU A 1 85 ? 2.110 -7.614 3.304 1.00 96.19 85 LEU A CA 1
ATOM 657 C C . LEU A 1 85 ? 2.214 -8.845 2.401 1.00 96.19 85 LEU A C 1
ATOM 659 O O . LEU A 1 85 ? 1.799 -9.932 2.801 1.00 96.19 85 LEU A O 1
ATOM 663 N N . GLY A 1 86 ? 2.778 -8.659 1.209 1.00 92.00 86 GLY A N 1
ATOM 664 C CA . GLY A 1 86 ? 3.056 -9.765 0.306 1.00 92.00 86 GLY A CA 1
ATOM 665 C C . GLY A 1 86 ? 4.116 -10.701 0.877 1.00 92.00 86 GLY A C 1
ATOM 666 O O . GLY A 1 86 ? 5.085 -10.262 1.504 1.00 92.00 86 GLY A O 1
ATOM 667 N N . THR A 1 87 ? 3.944 -11.999 0.657 1.00 81.00 87 THR A N 1
ATOM 668 C CA . THR A 1 87 ? 4.979 -12.985 0.956 1.00 81.00 87 THR A CA 1
ATOM 669 C C . THR A 1 87 ? 5.914 -13.011 -0.245 1.00 81.00 87 THR A C 1
ATOM 671 O O . THR A 1 87 ? 5.507 -13.418 -1.329 1.00 81.00 87 THR A O 1
ATOM 674 N N . MET A 1 88 ? 7.162 -12.556 -0.094 1.00 57.75 88 MET A N 1
ATOM 675 C CA . MET A 1 88 ? 8.162 -12.786 -1.142 1.00 57.75 88 MET A CA 1
ATOM 676 C C . MET A 1 88 ? 8.334 -14.301 -1.320 1.00 57.75 88 MET A C 1
ATOM 678 O O . MET A 1 88 ? 8.780 -14.975 -0.390 1.00 57.75 88 MET A O 1
ATOM 682 N N . VAL A 1 89 ? 7.930 -14.816 -2.486 1.00 46.12 89 VAL A N 1
ATOM 683 C CA . VAL A 1 89 ? 8.152 -16.204 -2.927 1.00 46.12 89 VAL A CA 1
ATOM 684 C C . VAL A 1 89 ? 9.485 -16.301 -3.654 1.00 46.12 89 VAL A C 1
ATOM 686 O O . VAL A 1 89 ? 9.754 -15.409 -4.491 1.00 46.12 89 VAL A O 1
#